Protein AF-A0A2D4JMA3-F1 (afdb_monomer_lite)

Sequence (121 aa):
NLHCAQTISSVFKGISVDAEQISIELEPQPKVKTVATVHQTRRQKIQQQRKVQVPECVQEESMNWQRITLILELLQHKKKLKQPQALIPTLFNLLSRCLEPTTGEENLEYTKQLILGSLLN

Foldseek 3Di:
DVVVVVVVLVVLLVDADELLVLLVQQDLDDPPPPPPPPVVVVVVVVVVVPDDDDDPPPPPSPRPLVSLLVSLVSLLSHPHYDPLVSCVVSLVVLLVVLPPPDPCNPSSVSVNVSSVSSVVD

InterPro domains:
  IPR040191 U3 small nucleolar RNA-associated protein 10 [PTHR13457] (1-121)

Structure (mmCIF, N/CA/C/O backbone):
data_AF-A0A2D4JMA3-F1
#
_entry.id   AF-A0A2D4JMA3-F1
#
loop_
_atom_site.group_PDB
_atom_site.id
_atom_site.type_symbol
_atom_site.label_atom_id
_atom_site.label_alt_id
_atom_site.label_comp_id
_atom_site.label_asym_id
_atom_site.label_entity_id
_atom_site.label_seq_id
_atom_site.pdbx_PDB_ins_code
_atom_site.Cartn_x
_atom_site.Cartn_y
_atom_site.Cartn_z
_atom_site.occupancy
_atom_site.B_iso_or_equiv
_atom_site.auth_seq_id
_atom_site.auth_comp_id
_atom_site.auth_asym_id
_atom_site.auth_atom_id
_atom_site.pdbx_PDB_model_num
ATOM 1 N N . ASN A 1 1 ? 22.702 -17.444 1.951 1.00 64.69 1 ASN A N 1
ATOM 2 C CA . ASN A 1 1 ? 21.772 -17.780 0.848 1.00 64.69 1 ASN A CA 1
ATOM 3 C C . ASN A 1 1 ? 21.374 -16.522 0.048 1.00 64.69 1 ASN A C 1
ATOM 5 O O . ASN A 1 1 ? 20.201 -16.262 -0.188 1.00 64.69 1 ASN A O 1
ATOM 9 N N . LEU A 1 2 ? 22.361 -15.697 -0.339 1.00 83.50 2 LEU A N 1
ATOM 10 C CA . LEU A 1 2 ? 22.145 -14.362 -0.927 1.00 83.50 2 LEU A CA 1
ATOM 11 C C . LEU A 1 2 ? 21.577 -14.433 -2.355 1.00 83.50 2 LEU A C 1
ATOM 13 O O . LEU A 1 2 ? 20.687 -13.667 -2.713 1.00 83.50 2 LEU A O 1
ATOM 17 N N . HIS A 1 3 ? 22.042 -15.409 -3.133 1.00 83.94 3 HIS A N 1
ATOM 18 C CA . HIS A 1 3 ? 21.627 -15.618 -4.518 1.00 83.94 3 HIS A CA 1
ATOM 19 C C . HIS A 1 3 ? 20.133 -15.971 -4.642 1.00 83.94 3 HIS A C 1
ATOM 21 O O . HIS A 1 3 ? 19.438 -15.470 -5.528 1.00 83.94 3 HIS A O 1
ATOM 27 N N . CYS A 1 4 ? 19.600 -16.781 -3.719 1.00 85.56 4 CYS A N 1
ATOM 28 C CA . CYS A 1 4 ? 18.169 -17.089 -3.676 1.00 85.56 4 CYS A CA 1
ATOM 29 C C . CYS A 1 4 ? 17.329 -15.839 -3.385 1.00 85.56 4 CYS A C 1
ATOM 31 O O . CYS A 1 4 ? 16.362 -15.579 -4.097 1.00 85.56 4 CYS A O 1
ATOM 33 N N . ALA A 1 5 ? 17.725 -15.019 -2.406 1.00 85.50 5 ALA A N 1
ATOM 34 C CA . ALA A 1 5 ? 17.013 -13.782 -2.076 1.00 85.50 5 ALA A CA 1
ATOM 35 C C . ALA A 1 5 ? 17.022 -12.775 -3.243 1.00 85.50 5 ALA A C 1
ATOM 37 O O . ALA A 1 5 ? 15.998 -12.166 -3.552 1.00 85.50 5 ALA A O 1
ATOM 38 N N . GLN A 1 6 ? 18.155 -12.642 -3.940 1.00 85.94 6 GLN A N 1
ATOM 39 C CA . GLN A 1 6 ? 18.276 -11.795 -5.131 1.00 85.94 6 GLN A CA 1
ATOM 40 C C . GLN A 1 6 ? 17.371 -12.272 -6.271 1.00 85.94 6 GLN A C 1
ATOM 42 O O . GLN A 1 6 ? 16.683 -11.462 -6.894 1.00 85.94 6 GLN A O 1
ATOM 47 N N . THR A 1 7 ? 17.321 -13.585 -6.503 1.00 87.31 7 THR A N 1
ATOM 48 C CA . THR A 1 7 ? 16.468 -14.187 -7.537 1.00 87.31 7 THR A CA 1
ATOM 49 C C . THR A 1 7 ? 14.992 -13.934 -7.236 1.00 87.31 7 THR A C 1
ATOM 51 O O . THR A 1 7 ? 14.265 -13.438 -8.095 1.00 87.31 7 THR A O 1
ATOM 54 N N . ILE A 1 8 ? 14.562 -14.173 -5.993 1.00 85.44 8 ILE A N 1
ATOM 55 C CA . ILE A 1 8 ? 13.185 -13.914 -5.549 1.00 85.44 8 ILE A CA 1
ATOM 56 C C . ILE A 1 8 ? 12.841 -12.425 -5.690 1.00 85.44 8 ILE A C 1
ATOM 58 O O . ILE A 1 8 ? 11.792 -12.091 -6.235 1.00 8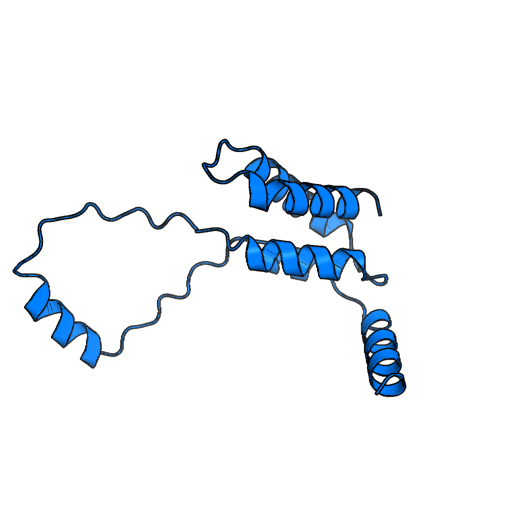5.44 8 ILE A O 1
ATOM 62 N N . SER A 1 9 ? 13.734 -11.520 -5.274 1.00 82.12 9 SER A N 1
ATOM 63 C CA . SER A 1 9 ? 13.520 -10.072 -5.407 1.00 82.12 9 SER A CA 1
ATOM 64 C C . SER A 1 9 ? 13.376 -9.642 -6.870 1.00 82.12 9 SER A C 1
ATOM 66 O O . SER A 1 9 ? 12.515 -8.824 -7.193 1.00 82.12 9 SER A O 1
ATOM 68 N N . SER A 1 10 ? 14.182 -10.213 -7.769 1.00 83.75 10 SER A N 1
ATOM 69 C CA . SER A 1 10 ? 14.111 -9.940 -9.208 1.00 83.75 10 SER A CA 1
ATOM 70 C C . SER A 1 10 ? 12.773 -10.385 -9.802 1.00 83.75 10 SER A C 1
ATOM 72 O O . SER A 1 10 ? 12.085 -9.593 -10.449 1.00 83.75 10 SER A O 1
ATOM 74 N N . VAL A 1 11 ? 12.349 -11.616 -9.500 1.00 85.25 11 VAL A N 1
ATOM 75 C CA . VAL A 1 11 ? 11.051 -12.151 -9.937 1.00 85.25 11 VAL A CA 1
ATOM 76 C C . VAL A 1 11 ? 9.907 -11.297 -9.391 1.00 85.25 11 VAL A C 1
ATOM 78 O O . VAL A 1 11 ? 9.018 -10.896 -10.143 1.00 85.25 11 VAL A O 1
ATOM 81 N N . PHE A 1 12 ? 9.960 -10.929 -8.109 1.00 82.06 12 PHE A N 1
ATOM 82 C CA . PHE A 1 12 ? 8.932 -10.104 -7.481 1.00 82.06 12 PHE A CA 1
ATOM 83 C C . PHE A 1 12 ? 8.826 -8.714 -8.122 1.00 82.06 12 PHE A C 1
ATOM 85 O O . PHE A 1 12 ? 7.721 -8.236 -8.374 1.00 82.06 12 PHE A O 1
ATOM 92 N N . LYS A 1 13 ? 9.952 -8.077 -8.468 1.00 79.44 13 LYS A N 1
ATOM 93 C CA . LYS A 1 13 ? 9.973 -6.808 -9.225 1.00 79.44 13 LYS A CA 1
ATOM 94 C C . LYS A 1 13 ? 9.460 -6.970 -10.660 1.00 79.44 13 LYS A C 1
ATOM 96 O O . LYS A 1 13 ? 8.928 -6.021 -11.234 1.00 79.44 13 LYS A O 1
ATOM 101 N N . GLY A 1 14 ? 9.624 -8.157 -11.241 1.00 80.69 14 GLY A N 1
ATOM 102 C CA . GLY A 1 14 ? 9.177 -8.494 -12.589 1.00 80.69 14 GLY A CA 1
ATOM 103 C C . GLY A 1 14 ? 7.659 -8.622 -12.733 1.00 80.69 14 GLY A C 1
ATOM 104 O O . GLY A 1 14 ? 7.144 -8.303 -13.807 1.00 80.69 14 GLY A O 1
ATOM 105 N N . ILE A 1 15 ? 6.962 -9.033 -11.669 1.00 85.19 15 ILE A N 1
ATOM 106 C CA . ILE A 1 15 ? 5.503 -9.206 -11.633 1.00 85.19 15 ILE A CA 1
ATOM 107 C C . ILE A 1 15 ? 4.812 -7.841 -11.642 1.00 85.19 15 ILE A C 1
ATOM 109 O O . ILE A 1 15 ? 5.083 -7.008 -10.779 1.00 85.19 15 ILE A O 1
ATOM 113 N N . SER A 1 16 ? 3.881 -7.634 -12.569 1.00 85.25 16 SER A N 1
ATOM 114 C CA . SER A 1 16 ? 2.970 -6.489 -12.522 1.00 85.25 16 SER A CA 1
ATOM 115 C C . SER A 1 16 ? 1.802 -6.765 -11.583 1.00 85.25 16 SER A C 1
ATOM 117 O O . SER A 1 16 ? 1.260 -7.866 -11.602 1.00 85.25 16 SER A O 1
ATOM 119 N N . VAL A 1 17 ? 1.405 -5.773 -10.791 1.00 86.06 17 VAL A N 1
ATOM 120 C CA . VAL A 1 17 ? 0.239 -5.855 -9.899 1.00 86.06 17 VAL A CA 1
ATOM 121 C C . VAL A 1 17 ? -0.780 -4.809 -10.319 1.00 86.06 17 VAL A C 1
ATOM 123 O O . VAL A 1 17 ? -0.400 -3.733 -10.776 1.00 86.06 17 VAL A O 1
ATOM 126 N N . ASP A 1 18 ? -2.057 -5.155 -10.214 1.00 88.62 18 ASP A N 1
ATOM 127 C CA . ASP A 1 18 ? -3.164 -4.257 -10.514 1.00 88.62 18 ASP A CA 1
ATOM 128 C C . ASP A 1 18 ? -3.563 -3.457 -9.274 1.00 88.62 18 ASP A C 1
ATOM 130 O O . ASP A 1 18 ? -3.822 -4.038 -8.219 1.00 88.62 18 ASP A O 1
ATOM 134 N N . ALA A 1 19 ? -3.590 -2.134 -9.407 1.00 88.06 19 ALA A N 1
ATOM 135 C CA . ALA A 1 19 ? -4.004 -1.213 -8.361 1.00 88.06 19 ALA A CA 1
ATOM 136 C C . ALA A 1 19 ? -5.441 -1.473 -7.892 1.00 88.06 19 ALA A C 1
ATOM 138 O O . ALA A 1 19 ? -5.701 -1.366 -6.699 1.00 88.06 19 ALA A O 1
ATOM 139 N N . GLU A 1 20 ? -6.346 -1.885 -8.783 1.00 88.56 20 GLU A N 1
ATOM 140 C CA . GLU A 1 20 ? -7.741 -2.168 -8.427 1.00 88.56 20 GLU A CA 1
ATOM 141 C C . GLU A 1 20 ? -7.845 -3.318 -7.413 1.00 88.56 20 GLU A C 1
ATOM 143 O O . GLU A 1 20 ? -8.581 -3.242 -6.432 1.00 88.56 20 GLU A O 1
ATOM 148 N N . GLN A 1 21 ? -7.036 -4.365 -7.593 1.00 88.06 21 GLN A N 1
ATOM 149 C CA . GLN A 1 21 ? -6.994 -5.500 -6.666 1.00 88.06 21 GLN A CA 1
ATOM 150 C C . GLN A 1 21 ? -6.401 -5.109 -5.310 1.00 88.06 21 GLN A C 1
ATOM 152 O O . GLN A 1 21 ? -6.836 -5.608 -4.275 1.00 88.06 21 GLN A O 1
ATOM 157 N N . ILE A 1 22 ? -5.429 -4.194 -5.306 1.00 89.38 22 ILE A N 1
ATOM 158 C CA . ILE A 1 22 ? -4.884 -3.641 -4.064 1.00 89.38 22 ILE A CA 1
ATOM 159 C C . ILE A 1 22 ? -5.952 -2.804 -3.351 1.00 89.38 22 ILE A C 1
ATOM 161 O O . ILE A 1 22 ? -6.091 -2.932 -2.139 1.00 89.38 22 ILE A O 1
ATOM 165 N N . SER A 1 23 ? -6.734 -2.000 -4.078 1.00 88.75 23 SER A N 1
ATOM 166 C CA . SER A 1 23 ? -7.825 -1.209 -3.500 1.00 88.75 23 SER A CA 1
ATOM 167 C C . SER A 1 23 ? -8.847 -2.090 -2.776 1.00 88.75 23 SER A C 1
ATOM 169 O O . SER A 1 23 ? -9.188 -1.795 -1.635 1.00 88.75 23 SER A O 1
ATOM 171 N N . ILE A 1 24 ? -9.253 -3.212 -3.382 1.00 88.62 24 ILE A N 1
ATOM 172 C CA . ILE A 1 24 ? -10.163 -4.197 -2.765 1.00 88.62 24 ILE A CA 1
ATOM 173 C C . ILE A 1 24 ? -9.558 -4.799 -1.486 1.00 88.62 24 ILE A C 1
ATOM 175 O O . ILE A 1 24 ? -10.254 -5.048 -0.505 1.00 88.62 24 ILE A O 1
ATOM 179 N N . GLU A 1 25 ? -8.250 -5.047 -1.481 1.00 87.69 25 GLU A N 1
ATOM 180 C CA . GLU A 1 25 ? -7.554 -5.652 -0.344 1.00 87.69 25 GLU A CA 1
ATOM 181 C C . GLU A 1 25 ? -7.303 -4.668 0.815 1.00 87.69 25 GLU A C 1
ATOM 183 O O . GLU A 1 25 ? -7.156 -5.072 1.970 1.00 87.69 25 GLU A O 1
ATOM 188 N N . LEU A 1 26 ? -7.258 -3.370 0.506 1.00 87.56 26 LEU A N 1
ATOM 189 C CA . LEU A 1 26 ? -7.150 -2.279 1.474 1.00 87.56 26 LEU A CA 1
ATOM 190 C C . LEU A 1 26 ? -8.497 -1.913 2.114 1.00 87.56 26 LEU A C 1
ATOM 192 O O . LEU A 1 26 ? -8.520 -1.239 3.149 1.00 87.56 26 LEU A O 1
ATOM 196 N N . GLU A 1 27 ? -9.612 -2.335 1.520 1.00 83.88 27 GLU A N 1
ATOM 197 C CA . GLU A 1 27 ? -10.935 -2.120 2.092 1.00 83.88 27 GLU A CA 1
ATOM 198 C C . GLU A 1 27 ? -11.190 -3.028 3.310 1.00 83.88 27 GLU A C 1
ATOM 200 O O . GLU A 1 27 ? -10.654 -4.139 3.400 1.00 83.88 27 GLU A O 1
ATOM 205 N N . PRO A 1 28 ? -12.003 -2.575 4.288 1.00 72.88 28 PRO A N 1
ATOM 206 C CA . PRO A 1 28 ? -12.374 -3.391 5.435 1.00 72.88 28 PRO A CA 1
ATOM 207 C C . PRO A 1 28 ? -13.085 -4.667 4.972 1.00 72.88 28 PRO A C 1
ATOM 209 O O . PRO A 1 28 ? -14.241 -4.654 4.562 1.00 72.88 28 PRO A O 1
ATOM 212 N N . GLN A 1 29 ? -12.381 -5.794 5.035 1.00 66.38 29 GLN A N 1
ATOM 213 C CA . GLN A 1 29 ? -12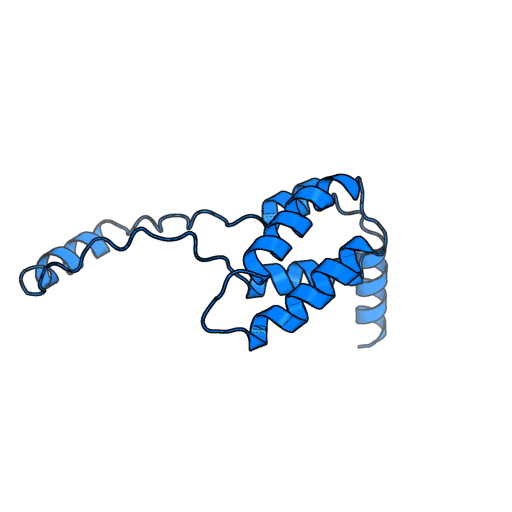.966 -7.088 4.707 1.00 66.38 29 GLN A CA 1
ATOM 214 C C . GLN A 1 29 ? -14.041 -7.427 5.753 1.00 66.38 29 GLN A C 1
ATOM 216 O O . GLN A 1 29 ? -13.733 -7.437 6.956 1.00 66.38 29 GLN A O 1
ATOM 221 N N . PRO A 1 30 ? -15.284 -7.748 5.348 1.00 61.44 30 PRO A N 1
ATOM 222 C CA . PRO A 1 30 ? -16.287 -8.213 6.290 1.00 61.44 30 PRO A CA 1
ATOM 223 C C . PRO A 1 30 ? -15.758 -9.493 6.935 1.00 61.44 30 PRO A C 1
ATOM 225 O O . PRO A 1 30 ? -15.357 -10.432 6.242 1.00 61.44 30 PRO A O 1
ATOM 228 N N . LYS A 1 31 ? -15.728 -9.543 8.273 1.00 57.06 31 LYS A N 1
ATOM 229 C CA . LYS A 1 31 ? -15.319 -10.761 8.981 1.00 57.06 31 LYS A CA 1
ATOM 230 C C . LYS A 1 31 ? -16.225 -11.889 8.501 1.00 57.06 31 LYS A C 1
ATOM 232 O O . LYS A 1 31 ? -17.423 -11.886 8.787 1.00 57.06 31 LYS A O 1
ATOM 237 N N . VAL A 1 32 ? -15.651 -12.847 7.770 1.00 55.22 32 VAL A N 1
ATOM 238 C CA . VAL A 1 32 ? -16.337 -14.086 7.408 1.00 55.22 32 VAL A CA 1
ATOM 239 C C . VAL A 1 32 ? -16.807 -14.683 8.723 1.00 55.22 32 VAL A C 1
ATOM 241 O O . VAL A 1 32 ? -15.988 -15.068 9.558 1.00 55.22 32 VAL A O 1
ATOM 244 N N . LYS A 1 33 ? -18.124 -14.682 8.951 1.00 51.53 33 LYS A N 1
ATOM 245 C CA . LYS A 1 33 ? -18.719 -15.323 10.120 1.00 51.53 33 LYS A CA 1
ATOM 246 C C . LYS A 1 33 ? -18.252 -16.768 10.073 1.00 51.53 33 LYS A C 1
ATOM 248 O O . LYS A 1 33 ? -18.708 -17.527 9.220 1.00 51.53 33 LYS A O 1
ATOM 253 N N . THR A 1 34 ? -17.317 -17.142 10.943 1.00 50.31 34 THR A N 1
ATOM 254 C CA . THR A 1 34 ? -16.935 -18.535 11.127 1.00 50.31 34 THR A CA 1
ATOM 255 C C . THR A 1 34 ? -18.225 -19.242 11.503 1.00 50.31 34 THR A C 1
ATOM 257 O O . THR A 1 34 ? -18.757 -19.011 12.590 1.00 50.31 34 THR A O 1
ATOM 260 N N . VAL A 1 35 ? -18.800 -20.005 10.571 1.00 47.84 35 VAL A N 1
ATOM 261 C CA . VAL A 1 35 ? -20.012 -20.775 10.833 1.00 47.84 35 VAL A CA 1
ATOM 262 C C . VAL A 1 35 ? -19.615 -21.768 11.910 1.00 47.84 35 VAL A C 1
ATOM 264 O O . VAL A 1 35 ? -18.931 -22.756 11.648 1.00 47.84 35 VAL A O 1
ATOM 267 N N . ALA A 1 36 ? -19.957 -21.437 13.152 1.00 52.69 36 ALA A N 1
ATOM 268 C CA . ALA A 1 36 ? -19.752 -22.314 14.279 1.00 52.69 36 ALA A CA 1
ATOM 269 C C . ALA A 1 36 ? -20.463 -23.625 13.940 1.00 52.69 36 ALA A C 1
ATOM 271 O O . ALA A 1 36 ? -21.661 -23.642 13.652 1.00 52.69 36 ALA A O 1
ATOM 272 N N . THR A 1 37 ? -19.718 -24.724 13.919 1.00 58.44 37 THR A N 1
ATOM 273 C CA . THR A 1 37 ? -20.306 -26.045 13.724 1.00 58.44 37 THR A CA 1
ATOM 274 C C . THR A 1 37 ? -21.304 -26.313 14.855 1.00 58.44 37 THR A C 1
ATOM 276 O O . THR A 1 37 ? -21.127 -25.856 15.986 1.00 58.44 37 THR A O 1
ATOM 279 N N . VAL A 1 38 ? -22.372 -27.062 14.562 1.00 56.03 38 VAL A N 1
ATOM 280 C CA . VAL A 1 38 ? -23.534 -27.319 15.446 1.00 56.03 38 VAL A CA 1
ATOM 281 C C . VAL A 1 38 ? -23.143 -27.753 16.877 1.00 56.03 38 VAL A C 1
ATOM 283 O O . VAL A 1 38 ? -23.860 -27.489 17.846 1.00 56.03 38 VAL A O 1
ATOM 286 N N . HIS A 1 39 ? -21.965 -28.359 17.046 1.00 49.72 39 HIS A N 1
ATOM 287 C CA . HIS A 1 39 ? -21.415 -28.759 18.344 1.00 49.72 39 HIS A CA 1
ATOM 288 C C . HIS A 1 39 ? -21.038 -27.583 19.265 1.00 49.72 39 HIS A C 1
ATOM 290 O O . HIS A 1 39 ? -21.129 -27.712 20.489 1.00 49.72 39 HIS A O 1
ATOM 296 N N . GLN A 1 40 ? -20.658 -26.429 18.711 1.00 52.53 40 GLN A N 1
ATOM 297 C CA . GLN A 1 40 ? -20.251 -25.245 19.473 1.00 52.53 40 GLN A CA 1
ATOM 298 C C . GLN A 1 40 ? -21.466 -24.429 19.950 1.00 52.53 40 GLN A C 1
ATOM 300 O O . GLN A 1 40 ? -21.468 -23.930 21.078 1.00 52.53 40 GLN A O 1
ATOM 305 N N . THR A 1 41 ? -22.560 -24.422 19.177 1.00 52.81 41 THR A N 1
ATOM 306 C CA . THR A 1 41 ? -23.848 -23.807 19.551 1.00 52.81 41 THR A CA 1
ATOM 307 C C . THR A 1 41 ? -24.483 -24.484 20.775 1.00 52.81 41 THR A C 1
ATOM 309 O O . THR A 1 41 ? -25.080 -23.814 21.620 1.00 52.81 41 THR A O 1
ATOM 312 N N . ARG A 1 42 ? -24.312 -25.808 20.948 1.00 51.53 42 ARG A N 1
ATOM 313 C CA . ARG A 1 42 ? -24.880 -26.539 22.101 1.00 51.53 42 ARG A CA 1
ATOM 314 C C . ARG A 1 42 ? -24.171 -26.226 23.426 1.00 51.53 42 ARG A C 1
ATOM 316 O O . ARG A 1 42 ? -24.836 -26.166 24.457 1.00 51.53 42 ARG A O 1
ATOM 323 N N . ARG A 1 43 ? -22.850 -25.989 23.422 1.00 51.00 43 ARG A N 1
ATOM 324 C CA . ARG A 1 43 ? -22.101 -25.615 24.643 1.00 51.00 43 ARG A CA 1
ATOM 325 C C . ARG A 1 43 ? -22.361 -24.170 25.080 1.00 51.00 43 ARG A C 1
ATOM 327 O O . ARG A 1 43 ? -22.382 -23.903 26.277 1.00 51.00 43 ARG A O 1
ATOM 334 N N . GLN A 1 44 ? -22.625 -23.260 24.143 1.00 53.59 44 GLN A N 1
ATOM 335 C CA . GLN A 1 44 ? -22.913 -21.856 24.464 1.00 53.59 44 GLN A CA 1
ATOM 336 C C . GLN A 1 44 ? -24.304 -21.653 25.087 1.00 53.59 44 GLN A C 1
ATOM 338 O O . GLN A 1 44 ? -24.453 -20.821 25.982 1.00 53.59 44 GLN A O 1
ATOM 343 N N . LYS A 1 45 ? -25.302 -22.471 24.718 1.00 51.25 45 LYS A N 1
ATOM 344 C CA . LYS A 1 45 ? -26.664 -22.381 25.281 1.00 51.25 45 LYS A CA 1
ATOM 345 C C . LYS A 1 45 ? -26.742 -22.687 26.785 1.00 51.25 45 LYS A C 1
ATOM 347 O O . LYS A 1 45 ? -27.631 -22.177 27.457 1.00 51.25 45 LYS A O 1
ATOM 352 N N . ILE A 1 46 ? -25.813 -23.483 27.325 1.00 54.09 46 ILE A N 1
ATOM 353 C CA . ILE A 1 46 ? -25.771 -23.817 28.762 1.00 54.09 46 ILE A CA 1
ATOM 354 C C . ILE A 1 46 ? -25.107 -22.691 29.581 1.00 54.09 46 ILE A C 1
ATOM 356 O O . ILE A 1 46 ? -25.488 -22.465 30.725 1.00 54.09 46 ILE A O 1
ATOM 360 N N . GLN A 1 47 ? -24.167 -21.931 29.003 1.00 50.91 47 GLN A N 1
ATOM 361 C CA . GLN A 1 47 ? -23.523 -20.797 29.689 1.00 50.91 47 GLN A CA 1
ATOM 362 C C . GLN A 1 47 ? -24.297 -19.473 29.580 1.00 50.91 47 GLN A C 1
ATOM 364 O O . GLN A 1 47 ? -24.113 -18.597 30.425 1.00 50.91 47 GLN A O 1
ATOM 369 N N . GLN A 1 48 ? -25.188 -19.320 28.594 1.00 51.09 48 GLN A N 1
ATOM 370 C CA . GLN A 1 48 ? -25.959 -18.082 28.401 1.00 51.09 48 GLN A CA 1
ATOM 371 C C . GLN A 1 48 ? -27.049 -17.833 29.454 1.00 51.09 48 GLN A C 1
ATOM 373 O O . GLN A 1 48 ? -27.487 -16.699 29.595 1.00 51.09 48 GLN A O 1
ATOM 378 N N . GLN A 1 49 ? -27.440 -18.821 30.266 1.00 52.31 49 GLN A N 1
ATOM 379 C CA . GLN A 1 49 ? -28.418 -18.584 31.341 1.00 52.31 49 GLN A CA 1
ATOM 380 C C . GLN A 1 49 ? -27.847 -17.815 32.551 1.00 52.31 49 GLN A C 1
ATOM 382 O O . GLN A 1 49 ? -28.584 -17.535 33.491 1.00 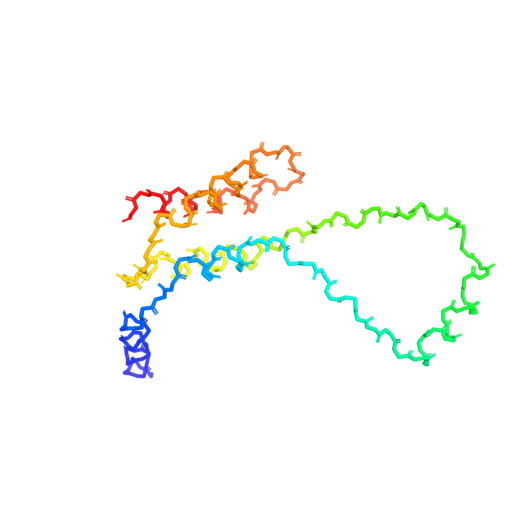52.31 49 GLN A O 1
ATOM 387 N N . ARG A 1 50 ? -26.549 -17.461 32.561 1.00 52.94 50 ARG A N 1
ATOM 388 C CA . ARG A 1 50 ? -25.897 -16.798 33.710 1.00 52.94 50 ARG A CA 1
ATOM 389 C C . ARG A 1 50 ? -25.220 -15.455 33.442 1.00 52.94 50 ARG A C 1
ATOM 391 O O . ARG A 1 50 ? -24.645 -14.909 34.380 1.00 52.94 50 ARG A O 1
ATOM 398 N N . LYS A 1 51 ? -25.267 -14.885 32.235 1.00 41.56 51 LYS A N 1
ATOM 399 C CA . LYS A 1 51 ? -24.654 -13.568 31.995 1.00 41.56 51 LYS A CA 1
ATOM 400 C C . LYS A 1 51 ? -25.634 -12.573 31.390 1.00 41.56 51 LYS A C 1
ATOM 402 O O . LYS A 1 51 ? -26.146 -12.760 30.295 1.00 41.56 51 LYS A O 1
ATOM 407 N N . VAL A 1 52 ? -25.853 -11.543 32.203 1.00 42.91 52 VAL A N 1
ATOM 408 C CA . VAL A 1 52 ? -26.451 -10.235 31.947 1.00 42.91 52 VAL A CA 1
ATOM 409 C C . VAL A 1 52 ? -26.253 -9.789 30.500 1.00 42.91 52 VAL A C 1
ATOM 411 O O . VAL A 1 52 ? -25.158 -9.893 29.949 1.00 42.91 52 VAL A O 1
ATOM 414 N N . GLN A 1 53 ? -27.347 -9.293 29.929 1.00 42.88 53 GLN A N 1
ATOM 415 C CA . GLN A 1 53 ? -27.443 -8.673 28.616 1.00 42.88 53 GLN A CA 1
ATOM 416 C C . GLN A 1 53 ? -26.370 -7.583 28.484 1.00 42.88 53 GLN A C 1
ATOM 418 O O . GLN A 1 53 ? -26.463 -6.531 29.112 1.00 42.88 53 GLN A O 1
ATOM 423 N N . VAL A 1 54 ? -25.333 -7.856 27.694 1.00 38.09 54 VAL A N 1
ATOM 424 C CA . VAL A 1 54 ? -24.434 -6.825 27.170 1.00 38.09 54 VAL A CA 1
ATOM 425 C C . VAL A 1 54 ? -25.013 -6.430 25.811 1.00 38.09 54 VAL A C 1
ATOM 427 O O . VAL A 1 54 ? -25.343 -7.340 25.044 1.00 38.09 54 VAL A O 1
ATOM 430 N N . PRO A 1 55 ? -25.189 -5.129 25.518 1.00 40.00 55 PRO A N 1
ATOM 431 C CA . PRO A 1 55 ? -25.719 -4.681 24.239 1.00 40.00 55 PRO A CA 1
ATOM 432 C C . PRO A 1 55 ? -24.910 -5.288 23.098 1.00 40.00 55 PRO A C 1
ATOM 434 O O . PRO A 1 55 ? -23.684 -5.381 23.182 1.00 40.00 55 PRO A O 1
ATOM 437 N N . GLU A 1 56 ? -25.615 -5.723 22.060 1.00 36.41 56 GLU A N 1
ATOM 438 C CA . GLU A 1 56 ? -25.054 -6.178 20.797 1.00 36.41 56 GLU A CA 1
ATOM 439 C C . GLU A 1 56 ? -24.161 -5.058 20.257 1.00 36.41 56 GLU A C 1
ATOM 441 O O . GLU A 1 56 ? -24.636 -4.057 19.726 1.00 36.41 56 GLU A O 1
ATOM 446 N N . CYS A 1 57 ? -22.858 -5.180 20.522 1.00 34.44 57 CYS A N 1
ATOM 447 C CA . CYS A 1 57 ? -21.842 -4.295 19.988 1.00 34.44 57 CYS A CA 1
ATOM 448 C C . CYS A 1 57 ? -21.993 -4.372 18.475 1.00 34.44 57 CYS A C 1
ATOM 450 O O . CYS A 1 57 ? -21.711 -5.420 17.884 1.00 34.44 57 CYS A O 1
ATOM 452 N N . VAL A 1 58 ? -22.517 -3.294 17.884 1.00 36.94 58 VAL A N 1
ATOM 453 C CA . VAL A 1 58 ? -22.468 -3.037 16.449 1.00 36.94 58 VAL A CA 1
ATOM 454 C C . VAL A 1 58 ? -21.037 -3.365 16.064 1.00 36.94 58 VAL A C 1
ATOM 456 O O . VAL A 1 58 ? -20.111 -2.729 16.558 1.00 36.94 58 VAL A O 1
ATOM 459 N N . GLN A 1 59 ? -20.855 -4.467 15.337 1.00 41.09 59 GLN A N 1
ATOM 460 C CA . GLN A 1 59 ? -19.541 -4.949 14.941 1.00 41.09 59 GLN A CA 1
ATOM 461 C C . GLN A 1 59 ? -18.995 -3.928 13.950 1.00 41.09 59 GLN A C 1
ATOM 463 O O . GLN A 1 59 ? -19.135 -4.098 12.744 1.00 41.09 59 GLN A O 1
ATOM 468 N N . GLU A 1 60 ? -18.429 -2.845 14.481 1.00 46.78 60 GLU A N 1
ATOM 469 C CA . GLU A 1 60 ? -17.628 -1.901 13.731 1.00 46.78 60 GLU A CA 1
ATOM 470 C C . GLU A 1 60 ? -16.619 -2.732 12.956 1.00 46.78 60 GLU A C 1
ATOM 472 O O . GLU A 1 60 ? -15.953 -3.623 13.507 1.00 46.78 60 GLU A O 1
ATOM 477 N N . GLU A 1 61 ? -16.599 -2.508 11.649 1.00 55.09 61 GLU A N 1
ATOM 478 C CA . GLU A 1 61 ? -15.661 -3.094 10.712 1.00 55.09 61 GLU A CA 1
ATOM 479 C C . GLU A 1 61 ? -14.251 -2.776 11.213 1.00 55.09 61 GLU A C 1
ATOM 481 O O . GLU A 1 61 ? -13.685 -1.728 10.916 1.00 55.09 61 GLU A O 1
ATOM 486 N N . SER A 1 62 ? -13.706 -3.644 12.073 1.00 66.25 62 SER A N 1
ATOM 487 C CA . SER A 1 62 ? -12.441 -3.364 12.738 1.00 66.25 62 SER A CA 1
ATOM 488 C C . SER A 1 62 ? -11.358 -3.421 11.675 1.00 66.25 62 SER A C 1
ATOM 490 O O . SER A 1 62 ? -10.953 -4.509 11.248 1.00 66.25 62 SER A O 1
ATOM 492 N N . MET A 1 63 ? -10.941 -2.250 11.216 1.00 75.38 63 MET A N 1
ATOM 493 C CA . MET A 1 63 ? -9.988 -2.122 10.137 1.00 75.38 63 MET A CA 1
ATOM 494 C C . MET A 1 63 ? -8.673 -2.778 10.561 1.00 75.38 63 MET A C 1
ATOM 496 O O . MET A 1 63 ? -8.117 -2.473 11.618 1.00 75.38 63 MET A O 1
ATOM 500 N N . ASN A 1 64 ? -8.194 -3.742 9.774 1.00 84.56 64 ASN A N 1
ATOM 501 C CA . ASN A 1 64 ? -6.966 -4.456 10.097 1.00 84.56 64 ASN A CA 1
ATOM 502 C C . ASN A 1 64 ? -5.758 -3.620 9.659 1.00 84.56 64 ASN A C 1
ATOM 504 O O . ASN A 1 64 ? -5.181 -3.851 8.595 1.00 84.56 64 ASN A O 1
ATOM 508 N N . TRP A 1 65 ? -5.386 -2.646 10.490 1.00 85.19 65 TRP A N 1
ATOM 509 C CA . TRP A 1 65 ? -4.271 -1.740 10.224 1.00 85.19 65 TRP A CA 1
ATOM 510 C C . TRP A 1 65 ? -2.959 -2.478 9.953 1.00 85.19 65 TRP A C 1
ATOM 512 O O . TRP A 1 65 ? -2.244 -2.090 9.044 1.00 85.19 65 TRP A O 1
ATOM 522 N N . GLN A 1 66 ? -2.686 -3.600 10.629 1.00 85.31 66 GLN A N 1
ATOM 523 C CA . GLN A 1 66 ? -1.481 -4.400 10.368 1.00 85.31 66 GLN A CA 1
ATOM 524 C C . GLN A 1 66 ? -1.428 -4.917 8.923 1.00 85.31 66 GLN A C 1
ATOM 526 O O . GLN A 1 66 ? -0.381 -4.862 8.278 1.00 85.31 66 GLN A O 1
ATOM 531 N N . ARG A 1 67 ? -2.562 -5.399 8.394 1.00 87.38 67 ARG A N 1
ATOM 532 C CA . ARG A 1 67 ? -2.662 -5.845 6.995 1.00 87.38 67 ARG A CA 1
ATOM 533 C C . ARG A 1 67 ? -2.470 -4.669 6.037 1.00 87.38 67 ARG A C 1
ATOM 535 O O . ARG A 1 67 ? -1.739 -4.805 5.062 1.00 87.38 67 ARG A O 1
ATOM 542 N N . ILE A 1 68 ? -3.088 -3.528 6.337 1.00 88.81 68 ILE A N 1
ATOM 543 C CA . ILE A 1 68 ? -2.986 -2.302 5.534 1.00 88.81 68 ILE A CA 1
ATOM 544 C C . ILE A 1 68 ? -1.539 -1.805 5.475 1.00 88.81 68 ILE A C 1
ATOM 546 O O . ILE A 1 68 ? -1.019 -1.601 4.382 1.00 88.81 68 ILE A O 1
ATOM 550 N N . THR A 1 69 ? -0.863 -1.678 6.620 1.00 89.69 69 THR A N 1
ATOM 551 C CA . THR A 1 69 ? 0.544 -1.266 6.699 1.00 89.69 69 THR A CA 1
ATOM 552 C C . THR A 1 69 ? 1.429 -2.193 5.866 1.00 89.69 69 THR A C 1
ATOM 554 O O . THR A 1 69 ? 2.180 -1.707 5.027 1.00 89.69 69 THR A O 1
ATOM 557 N N . LEU A 1 70 ? 1.271 -3.516 5.995 1.00 90.00 70 LEU A N 1
ATOM 558 C CA . LEU A 1 70 ? 2.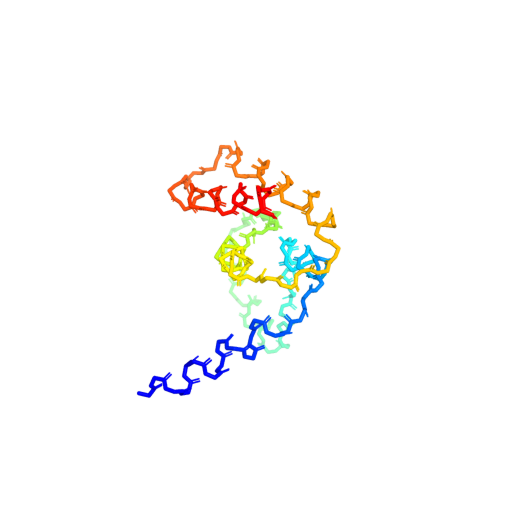047 -4.488 5.217 1.00 90.00 70 LEU A CA 1
ATOM 559 C C . LEU A 1 70 ? 1.838 -4.337 3.701 1.00 90.00 70 LEU A C 1
ATOM 561 O O . LEU A 1 70 ? 2.789 -4.397 2.923 1.00 90.00 70 LEU A O 1
ATOM 565 N N . ILE A 1 71 ? 0.594 -4.150 3.255 1.00 90.25 71 ILE A N 1
ATOM 566 C CA . ILE A 1 71 ? 0.290 -3.946 1.831 1.00 90.25 71 ILE A CA 1
ATOM 567 C C . ILE A 1 71 ? 0.948 -2.661 1.327 1.00 90.25 71 ILE A C 1
ATOM 569 O O . ILE A 1 71 ? 1.552 -2.664 0.253 1.00 90.25 71 ILE A O 1
ATOM 573 N N . LEU A 1 72 ? 0.871 -1.580 2.106 1.00 89.75 72 LEU A N 1
ATOM 574 C CA . LEU A 1 72 ? 1.472 -0.298 1.757 1.00 89.75 72 LEU A CA 1
ATOM 575 C C . LEU A 1 72 ? 3.009 -0.362 1.725 1.00 89.75 72 LEU A C 1
ATOM 577 O O . LEU A 1 72 ? 3.612 0.204 0.816 1.00 89.75 72 LEU A O 1
ATOM 581 N N . GLU A 1 73 ? 3.653 -1.090 2.641 1.00 89.81 73 GLU A N 1
ATOM 582 C CA . GLU A 1 73 ? 5.100 -1.361 2.611 1.00 89.81 73 GLU A CA 1
ATOM 583 C C . GLU A 1 73 ? 5.509 -2.096 1.330 1.00 89.81 73 GLU A C 1
ATOM 585 O O . GLU A 1 73 ? 6.459 -1.712 0.642 1.00 89.81 73 GLU A O 1
ATOM 590 N N . LEU A 1 74 ? 4.767 -3.147 0.970 1.00 86.75 74 LEU A N 1
ATOM 591 C CA . LEU A 1 74 ? 5.010 -3.891 -0.265 1.00 86.75 74 LEU A CA 1
ATOM 592 C C . LEU A 1 74 ? 4.816 -3.005 -1.499 1.00 86.75 74 LEU A C 1
ATOM 594 O O . LEU A 1 74 ? 5.557 -3.150 -2.479 1.00 86.75 74 LEU A O 1
ATOM 598 N N . LEU A 1 75 ? 3.859 -2.075 -1.440 1.00 86.88 75 LEU A N 1
ATOM 599 C CA . LEU A 1 75 ? 3.597 -1.106 -2.496 1.00 86.88 75 LEU A CA 1
ATOM 600 C C . LEU A 1 75 ? 4.787 -0.152 -2.699 1.00 86.88 75 LEU A C 1
ATOM 602 O O . LEU A 1 75 ? 5.160 0.075 -3.849 1.00 86.88 75 LEU A O 1
ATOM 606 N N . GLN A 1 76 ? 5.470 0.289 -1.630 1.00 84.38 76 GLN A N 1
ATOM 607 C CA . GLN A 1 76 ? 6.663 1.158 -1.733 1.00 84.38 76 GLN A CA 1
ATOM 608 C C . GLN A 1 76 ? 7.791 0.546 -2.576 1.00 84.38 76 GLN A C 1
ATOM 610 O O . GLN A 1 76 ? 8.595 1.250 -3.189 1.00 84.38 76 GLN A O 1
ATOM 615 N N . HIS A 1 77 ? 7.882 -0.783 -2.624 1.00 80.69 77 HIS A N 1
ATOM 616 C CA . HIS A 1 77 ? 8.935 -1.485 -3.357 1.00 80.69 77 HIS A CA 1
ATOM 617 C C . HIS A 1 77 ? 8.504 -1.951 -4.756 1.00 80.69 77 HIS A C 1
ATOM 619 O O . HIS A 1 77 ? 9.316 -2.527 -5.498 1.00 80.69 77 HIS A O 1
ATOM 625 N N . LYS A 1 78 ? 7.244 -1.719 -5.147 1.00 79.06 78 LYS A N 1
ATOM 626 C CA . LYS A 1 78 ? 6.664 -2.272 -6.370 1.00 79.06 78 LYS A CA 1
ATOM 627 C C . LYS A 1 78 ? 6.747 -1.300 -7.544 1.00 79.06 78 LYS A C 1
ATOM 629 O O . LYS A 1 78 ? 5.990 -0.352 -7.659 1.00 79.06 78 LYS A O 1
ATOM 634 N N . LYS A 1 79 ? 7.621 -1.613 -8.504 1.00 70.56 79 LYS A N 1
ATOM 635 C CA . LYS A 1 79 ? 7.867 -0.762 -9.687 1.00 70.56 79 LYS A CA 1
ATOM 636 C C . LYS A 1 79 ? 6.901 -0.964 -10.860 1.00 70.56 79 LYS A C 1
ATOM 638 O O . LYS A 1 79 ? 6.970 -0.226 -11.834 1.00 70.56 79 LYS A O 1
ATOM 643 N N . LYS A 1 80 ? 6.058 -2.000 -10.823 1.00 82.38 80 LYS A N 1
ATOM 644 C CA . LYS A 1 80 ? 5.163 -2.379 -11.931 1.00 82.38 80 LYS A CA 1
ATOM 645 C C . LYS A 1 80 ? 3.704 -2.396 -11.483 1.00 82.38 80 LYS A C 1
ATOM 647 O O . LYS A 1 80 ? 3.081 -3.457 -11.437 1.00 82.38 80 LYS A O 1
ATOM 652 N N . LEU A 1 81 ? 3.185 -1.230 -11.130 1.00 84.75 81 LEU A N 1
ATOM 653 C CA . LEU A 1 81 ? 1.782 -1.041 -10.782 1.00 84.75 81 LEU A CA 1
ATOM 654 C C . LEU A 1 81 ? 0.982 -0.673 -12.039 1.00 84.75 81 LEU A C 1
ATOM 656 O O . LEU A 1 81 ? 1.357 0.239 -12.774 1.00 84.75 81 LEU A O 1
ATOM 660 N N . LYS A 1 82 ? -0.092 -1.409 -12.320 1.00 87.62 82 LYS A N 1
ATOM 661 C CA . LYS A 1 82 ? -1.044 -1.083 -13.386 1.00 87.62 82 LYS A CA 1
ATOM 662 C C . LYS A 1 82 ? -2.147 -0.202 -12.808 1.00 87.62 82 LYS A C 1
ATOM 664 O O . LYS A 1 82 ? -2.585 -0.454 -11.695 1.00 87.62 82 LYS A O 1
ATOM 669 N N . GLN A 1 83 ? -2.586 0.792 -13.580 1.00 85.06 83 GLN A N 1
ATOM 670 C CA . GLN A 1 83 ? -3.683 1.705 -13.226 1.00 85.06 83 GLN A CA 1
ATOM 671 C C . GLN A 1 83 ? -3.555 2.360 -11.832 1.00 85.06 83 GLN A C 1
ATOM 673 O O . GLN A 1 83 ? -4.513 2.339 -11.062 1.00 85.06 83 GLN A O 1
ATOM 678 N N . PRO A 1 84 ? -2.411 2.984 -11.491 1.00 84.50 84 PRO A N 1
ATOM 679 C CA . PRO A 1 84 ? -2.187 3.580 -10.167 1.00 84.50 84 PRO A CA 1
ATOM 680 C C . PRO A 1 84 ? -3.293 4.554 -9.727 1.00 84.50 84 PRO A C 1
ATOM 682 O O . PRO A 1 84 ? -3.583 4.660 -8.539 1.00 84.50 84 PRO A O 1
ATOM 685 N N . GLN A 1 85 ? -3.976 5.210 -10.671 1.00 86.50 85 GLN A N 1
ATOM 686 C CA . GLN A 1 85 ? -5.096 6.106 -10.388 1.00 86.50 85 GLN A CA 1
ATOM 687 C C . GLN A 1 85 ? -6.263 5.442 -9.634 1.00 86.50 85 GLN A C 1
ATOM 689 O O . GLN A 1 85 ? -6.975 6.127 -8.904 1.00 86.50 85 GLN A O 1
ATOM 694 N N . ALA A 1 86 ? -6.446 4.124 -9.768 1.00 87.94 86 ALA A N 1
ATOM 695 C CA . ALA A 1 86 ? -7.495 3.377 -9.074 1.00 87.94 86 ALA A CA 1
ATOM 696 C C . ALA A 1 86 ? -7.260 3.289 -7.553 1.00 87.94 86 ALA A C 1
ATOM 698 O O . ALA A 1 86 ? -8.203 3.055 -6.800 1.00 87.94 86 ALA A O 1
ATOM 699 N N . LEU A 1 87 ? -6.023 3.513 -7.090 1.00 89.31 87 LEU A N 1
ATOM 700 C CA . LEU A 1 87 ? -5.680 3.534 -5.664 1.00 89.31 87 LEU A CA 1
ATOM 701 C C . LEU A 1 87 ? -5.941 4.882 -4.999 1.00 89.31 87 LEU A C 1
ATOM 703 O O . LEU A 1 87 ? -6.072 4.931 -3.778 1.00 89.31 87 LEU A O 1
ATOM 707 N N . ILE A 1 88 ? -6.036 5.967 -5.774 1.00 89.38 88 ILE A N 1
ATOM 708 C CA . ILE A 1 88 ? -6.183 7.323 -5.233 1.00 89.38 88 ILE A CA 1
ATOM 709 C C . ILE A 1 88 ? -7.389 7.409 -4.277 1.00 89.38 88 ILE A C 1
ATOM 711 O O . ILE A 1 88 ? -7.182 7.796 -3.126 1.00 89.38 88 ILE A O 1
ATOM 715 N N . PRO A 1 89 ? -8.619 6.997 -4.654 1.00 90.88 89 PRO A N 1
ATOM 716 C CA . PRO A 1 89 ? -9.775 7.113 -3.760 1.00 90.88 89 PRO A CA 1
ATOM 717 C C . PRO A 1 89 ? -9.593 6.330 -2.453 1.00 90.88 89 PRO A C 1
ATOM 719 O O . PRO A 1 89 ? -9.909 6.833 -1.374 1.00 90.88 89 PRO A O 1
ATOM 722 N N . THR A 1 90 ? -9.031 5.123 -2.536 1.00 90.62 90 THR A N 1
ATOM 723 C CA . THR A 1 90 ? -8.802 4.246 -1.382 1.00 90.62 90 THR A CA 1
ATOM 724 C C . THR A 1 90 ? -7.745 4.815 -0.438 1.00 90.62 90 THR A C 1
ATOM 726 O O . THR A 1 90 ? -7.955 4.832 0.773 1.00 90.62 90 THR A O 1
ATOM 729 N N . LEU A 1 91 ? -6.639 5.346 -0.970 1.00 90.50 91 LEU A N 1
ATOM 730 C CA . LEU A 1 91 ? -5.583 5.988 -0.180 1.00 90.50 91 LEU A CA 1
ATOM 731 C C . LEU A 1 91 ? -6.093 7.237 0.552 1.00 90.50 91 LEU A C 1
ATOM 733 O O . LEU A 1 91 ? -5.787 7.420 1.730 1.00 90.50 91 LEU A O 1
ATOM 737 N N . PHE A 1 92 ? -6.914 8.064 -0.103 1.00 91.44 92 PHE A N 1
ATOM 738 C CA . PHE A 1 92 ? -7.541 9.225 0.538 1.00 91.44 92 PHE A CA 1
ATOM 739 C C . PHE A 1 92 ? -8.548 8.821 1.621 1.00 91.44 92 PHE A C 1
ATOM 741 O O . PHE A 1 92 ? -8.571 9.431 2.689 1.00 91.44 92 PHE A O 1
ATOM 748 N N . ASN A 1 93 ? -9.339 7.771 1.390 1.00 90.06 93 ASN A N 1
ATOM 749 C CA . ASN A 1 93 ? -10.256 7.238 2.399 1.00 90.06 93 ASN A CA 1
ATOM 750 C C . ASN A 1 93 ? -9.495 6.714 3.634 1.00 90.06 93 ASN A C 1
ATOM 752 O O . ASN A 1 93 ? -9.847 7.030 4.770 1.00 90.06 93 ASN A O 1
ATOM 756 N N . LEU A 1 94 ? -8.397 5.979 3.428 1.00 89.75 94 LEU A N 1
ATOM 757 C CA . LEU A 1 94 ? -7.520 5.531 4.515 1.00 89.75 94 LEU A CA 1
ATOM 758 C C . LEU A 1 94 ? -6.899 6.705 5.274 1.00 89.75 94 LEU A C 1
ATOM 760 O O . LEU A 1 94 ? -6.881 6.691 6.504 1.00 89.75 94 LEU A O 1
ATOM 764 N N . LEU A 1 95 ? -6.434 7.734 4.561 1.00 89.69 95 LEU A N 1
ATOM 765 C CA . LEU A 1 95 ? -5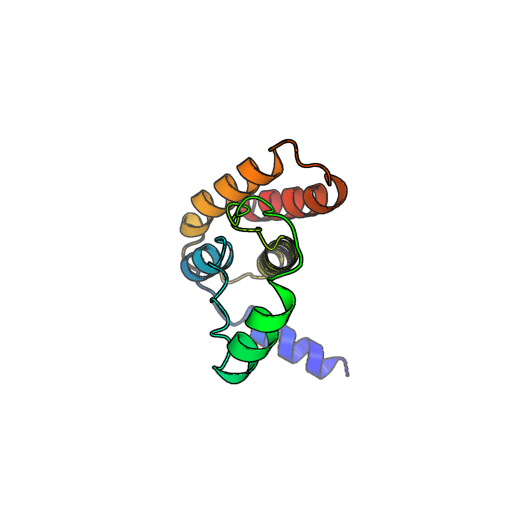.893 8.940 5.181 1.00 89.69 95 LEU A CA 1
ATOM 766 C C . LEU A 1 95 ? -6.943 9.643 6.046 1.00 89.69 95 LEU A C 1
ATOM 768 O O . LEU A 1 95 ? -6.627 10.034 7.165 1.00 89.69 95 LEU A O 1
ATOM 772 N N . SER A 1 96 ? -8.186 9.753 5.568 1.00 88.62 96 SER A N 1
ATOM 773 C CA . SER A 1 96 ? -9.296 10.318 6.344 1.00 88.62 96 SER A CA 1
ATOM 774 C C . SER A 1 96 ? -9.486 9.575 7.668 1.00 88.62 96 SER A C 1
ATOM 776 O O . SER A 1 96 ? -9.564 10.205 8.717 1.00 88.62 96 SER A O 1
ATOM 778 N N . ARG A 1 97 ? -9.467 8.237 7.641 1.00 86.19 97 ARG A N 1
ATOM 779 C CA . ARG A 1 97 ? -9.586 7.396 8.845 1.00 86.19 97 ARG A CA 1
ATOM 780 C C . ARG A 1 97 ? -8.386 7.527 9.787 1.00 86.19 97 ARG A C 1
ATOM 782 O O . ARG A 1 97 ? -8.554 7.471 10.997 1.00 86.19 97 ARG A O 1
ATOM 789 N N . CYS A 1 98 ? -7.177 7.742 9.260 1.00 85.12 98 CYS A N 1
ATOM 790 C CA . CYS A 1 98 ? -5.985 8.029 10.072 1.00 85.12 98 CYS A CA 1
ATOM 791 C C . CYS A 1 98 ? -6.048 9.384 10.802 1.00 85.12 98 CYS A C 1
ATOM 793 O O . CYS A 1 98 ? -5.245 9.617 11.709 1.00 85.12 98 CYS A O 1
ATOM 795 N N . LEU A 1 99 ? -6.907 10.303 10.351 1.00 84.25 99 LEU A N 1
ATOM 796 C CA . LEU A 1 99 ? -7.094 11.631 10.940 1.00 84.25 99 LEU A CA 1
ATOM 797 C C . LEU A 1 99 ? -8.235 11.661 11.967 1.00 84.25 99 LEU A C 1
ATOM 799 O O . LEU A 1 99 ? -8.384 12.657 12.672 1.00 84.25 99 LEU A O 1
ATOM 803 N N . GLU A 1 100 ? -9.027 10.590 12.071 1.00 83.12 100 GLU A N 1
ATOM 804 C CA . GLU A 1 100 ? -10.045 10.465 13.109 1.00 83.12 100 GLU A CA 1
ATOM 805 C C . GLU A 1 100 ? -9.383 10.295 14.490 1.00 83.12 100 GLU A C 1
ATOM 807 O O . GLU A 1 100 ? -8.396 9.559 14.616 1.00 83.12 100 GLU A O 1
ATOM 812 N N . PRO A 1 101 ? -9.908 10.958 15.539 1.00 67.25 101 PRO A N 1
ATOM 813 C CA . PRO A 1 101 ? -9.354 10.891 16.887 1.00 67.25 101 PRO A CA 1
ATOM 814 C C . PRO A 1 101 ? -9.560 9.487 17.465 1.00 67.25 101 PRO A C 1
ATOM 816 O O . PRO A 1 101 ? -10.577 9.179 18.085 1.00 67.25 101 PRO A O 1
ATOM 819 N N . THR A 1 102 ? -8.581 8.617 17.239 1.00 63.53 102 THR A N 1
ATOM 820 C CA . THR A 1 102 ? -8.563 7.230 17.704 1.00 63.53 102 THR A CA 1
ATOM 821 C C . THR A 1 102 ? -7.509 7.073 18.794 1.00 63.53 102 THR A C 1
ATOM 823 O O . THR A 1 102 ? -6.439 7.671 18.756 1.00 63.53 102 THR A O 1
ATOM 826 N N . THR A 1 103 ? -7.813 6.273 19.813 1.00 53.34 103 THR A N 1
ATOM 827 C CA . THR A 1 103 ? -7.085 6.214 21.096 1.00 53.34 103 THR A CA 1
ATOM 828 C C . THR A 1 103 ? -5.715 5.499 21.024 1.00 53.34 103 THR A C 1
ATOM 830 O O . THR A 1 103 ? -5.256 4.953 22.022 1.00 53.34 103 THR A O 1
ATOM 833 N N . GLY A 1 104 ? -5.057 5.469 19.858 1.00 59.22 104 GLY A N 1
ATOM 834 C CA . GLY A 1 104 ? -3.836 4.691 19.592 1.00 59.22 104 GLY A CA 1
ATOM 835 C C . GLY A 1 104 ? -2.980 5.254 18.450 1.00 59.22 104 GLY A C 1
ATOM 836 O O . GLY A 1 104 ? -2.635 4.528 17.518 1.00 59.22 104 GLY A O 1
ATOM 837 N N . GLU A 1 105 ? -2.664 6.551 18.513 1.00 57.91 105 GLU A N 1
ATOM 838 C CA . GLU A 1 105 ? -2.013 7.336 17.446 1.00 57.91 105 GLU A CA 1
ATOM 839 C C . GLU A 1 105 ? -0.638 6.811 16.987 1.00 57.91 105 GLU A C 1
ATOM 841 O O . GLU A 1 105 ? -0.272 6.978 15.822 1.00 57.91 105 GLU A O 1
ATOM 846 N N . GLU A 1 106 ? 0.116 6.132 17.856 1.00 59.47 106 GLU A N 1
ATOM 847 C CA . GLU A 1 106 ? 1.499 5.706 17.583 1.00 59.47 106 GLU A CA 1
ATOM 848 C C . GLU A 1 106 ? 1.632 4.718 16.409 1.00 59.47 106 GLU A C 1
ATOM 850 O O . GLU A 1 106 ? 2.614 4.760 15.669 1.00 59.47 106 GLU A O 1
ATOM 855 N N . ASN A 1 107 ? 0.616 3.885 16.160 1.00 64.31 107 ASN A N 1
ATOM 856 C CA . ASN A 1 107 ? 0.625 2.933 15.041 1.00 64.31 107 ASN A CA 1
ATOM 857 C C . ASN A 1 107 ? 0.205 3.568 13.699 1.00 64.31 107 ASN A C 1
ATOM 859 O O . ASN A 1 107 ? 0.430 2.992 12.630 1.00 64.31 107 ASN A O 1
ATOM 863 N N . LEU A 1 108 ? -0.409 4.755 13.729 1.00 80.75 108 LEU A N 1
ATOM 864 C CA . LEU A 1 108 ? -0.971 5.390 12.536 1.00 80.75 108 LEU A CA 1
ATOM 865 C C . LEU A 1 108 ? 0.012 6.333 11.848 1.00 80.75 108 LEU A C 1
ATOM 867 O O . LEU A 1 108 ? -0.097 6.514 10.639 1.00 80.75 108 LEU A O 1
ATOM 871 N N . GLU A 1 109 ? 0.993 6.891 12.561 1.00 86.50 109 GLU A N 1
ATOM 872 C CA . GLU A 1 109 ? 1.961 7.829 11.975 1.00 86.50 109 GLU A CA 1
ATOM 873 C C . GLU A 1 109 ? 2.788 7.189 10.853 1.00 86.50 109 GLU A C 1
ATOM 875 O O . GLU A 1 109 ? 2.882 7.726 9.749 1.00 86.50 109 GLU A O 1
ATOM 880 N N . TYR A 1 110 ? 3.302 5.981 11.086 1.00 89.12 110 TYR A N 1
ATOM 881 C CA . TYR A 1 110 ? 4.019 5.230 10.056 1.00 89.12 110 TYR A CA 1
ATOM 882 C C . TYR A 1 110 ? 3.121 4.904 8.853 1.00 89.12 110 TYR A C 1
ATOM 884 O O . TYR A 1 110 ? 3.515 5.051 7.697 1.00 89.12 110 TYR A O 1
ATOM 892 N N . THR A 1 111 ? 1.864 4.545 9.113 1.00 88.62 111 THR A N 1
ATOM 893 C CA . THR A 1 111 ? 0.888 4.265 8.055 1.00 88.62 111 THR A CA 1
ATOM 894 C C . THR A 1 111 ? 0.576 5.520 7.230 1.00 88.62 111 THR A C 1
ATOM 896 O O . THR A 1 111 ? 0.523 5.439 6.004 1.00 88.62 111 THR A O 1
ATOM 899 N N . LYS A 1 112 ? 0.455 6.699 7.857 1.00 90.12 112 LYS A N 1
ATOM 900 C CA . LYS A 1 112 ? 0.309 7.987 7.153 1.00 90.12 112 LYS A CA 1
ATOM 901 C C . LYS A 1 112 ? 1.499 8.251 6.231 1.00 90.12 112 LYS A C 1
ATOM 903 O O . LYS A 1 112 ? 1.292 8.619 5.077 1.00 90.12 112 LYS A O 1
ATOM 908 N N . GLN A 1 113 ? 2.726 8.013 6.698 1.00 90.44 113 GLN A N 1
ATOM 909 C CA . GLN A 1 113 ? 3.932 8.175 5.877 1.00 90.44 113 GLN A CA 1
ATOM 910 C C . GLN A 1 113 ? 3.911 7.264 4.646 1.00 90.44 113 GLN A C 1
ATOM 912 O O . GLN A 1 113 ? 4.208 7.720 3.544 1.00 90.44 113 GLN A O 1
ATOM 917 N N . LEU A 1 114 ? 3.504 6.003 4.808 1.00 90.62 114 LEU A N 1
ATOM 918 C CA . LEU A 1 114 ? 3.371 5.067 3.692 1.00 90.62 114 LEU A CA 1
ATOM 919 C C . LEU A 1 114 ? 2.277 5.484 2.695 1.00 90.62 114 LEU A C 1
ATOM 921 O O . LEU A 1 114 ? 2.479 5.383 1.483 1.00 90.62 114 LEU A O 1
ATOM 925 N N . ILE A 1 115 ? 1.129 5.974 3.177 1.00 90.06 115 ILE A N 1
ATOM 926 C CA . ILE A 1 115 ? 0.047 6.481 2.318 1.00 90.06 115 ILE A CA 1
ATOM 927 C C . ILE A 1 115 ? 0.551 7.670 1.495 1.00 90.06 115 ILE A C 1
ATOM 929 O O . ILE A 1 115 ? 0.419 7.673 0.273 1.00 90.06 115 ILE A O 1
ATOM 933 N N . LEU A 1 116 ? 1.183 8.649 2.145 1.00 88.69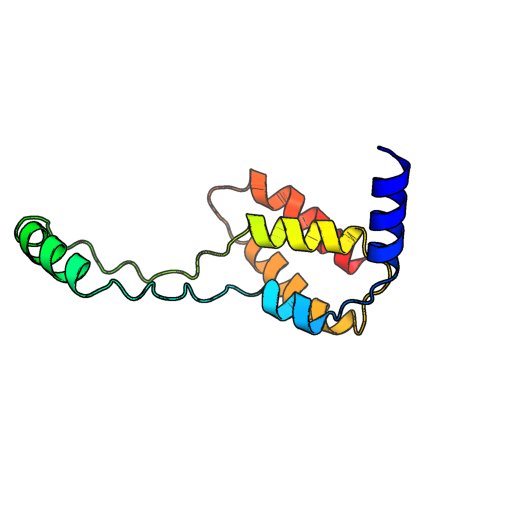 116 LEU A N 1
ATOM 934 C CA . LEU A 1 116 ? 1.729 9.828 1.473 1.00 88.69 116 LEU A CA 1
ATOM 935 C C . LEU A 1 116 ? 2.843 9.454 0.488 1.00 88.69 116 LEU A C 1
ATOM 937 O O . LEU A 1 116 ? 2.857 9.952 -0.635 1.00 88.69 116 LEU A O 1
ATOM 941 N N . GLY A 1 117 ? 3.727 8.523 0.856 1.00 86.88 117 GLY A N 1
ATOM 942 C CA . GLY A 1 117 ? 4.755 7.992 -0.040 1.00 86.88 117 GLY A CA 1
ATOM 943 C C . GLY A 1 117 ? 4.170 7.305 -1.276 1.00 86.88 117 GLY A C 1
ATOM 944 O O . GLY A 1 117 ? 4.724 7.426 -2.364 1.00 86.88 117 GLY A O 1
ATOM 945 N N . SER A 1 118 ? 3.016 6.646 -1.137 1.00 82.88 118 SER A N 1
ATOM 946 C CA . SER A 1 118 ? 2.295 6.020 -2.256 1.00 82.88 118 SER A CA 1
ATOM 947 C C . SER A 1 118 ? 1.623 7.032 -3.191 1.00 82.88 118 SER A C 1
ATOM 949 O O . SER A 1 118 ? 1.398 6.712 -4.349 1.00 82.88 118 SER A O 1
ATOM 951 N N . LEU A 1 119 ? 1.284 8.232 -2.704 1.00 78.12 119 LEU A N 1
ATOM 952 C CA . LEU A 1 119 ? 0.683 9.303 -3.513 1.00 78.12 119 LEU A CA 1
ATOM 953 C C . LEU A 1 119 ? 1.722 10.123 -4.295 1.00 78.12 119 LEU A C 1
ATOM 955 O O . LEU A 1 119 ? 1.367 10.787 -5.266 1.00 78.12 119 LEU A O 1
ATOM 959 N N . LEU A 1 120 ? 2.979 10.123 -3.845 1.00 71.75 120 LEU A N 1
ATOM 960 C CA . LEU A 1 120 ? 4.063 10.936 -4.410 1.00 71.75 120 LEU A CA 1
ATOM 961 C C . LEU A 1 120 ? 4.918 10.202 -5.459 1.00 71.75 120 LEU A C 1
ATOM 963 O O . LEU A 1 120 ? 5.750 10.848 -6.098 1.00 71.75 120 LEU A O 1
ATOM 967 N N . ASN A 1 121 ? 4.739 8.887 -5.623 1.00 58.53 121 ASN A N 1
ATOM 968 C CA . ASN A 1 121 ? 5.473 8.035 -6.571 1.00 58.53 121 ASN A CA 1
ATOM 969 C C . ASN A 1 121 ? 4.574 7.548 -7.710 1.00 58.53 121 ASN A C 1
ATOM 971 O O . ASN A 1 121 ? 5.110 7.382 -8.830 1.00 58.53 121 ASN A O 1
#

pLDDT: mean 73.94, std 17.15, range [34.44, 91.44]

Secondary structure (DSSP, 8-state):
-HHHHHHHHHHHHHS-EEHHHHHHHHS----------HHHHHHHHHHGGGS-------------HHHHHHHHHHHHT-S-EE-GGGGHHHHHHHHHHHTS--S-THHHHHHHHHHHHHHH-

Organism: NCBI:txid129467

Radius of gyration: 20.22 Å; chains: 1; bounding box: 51×40×47 Å